Protein AF-A0A3N5Z8Z5-F1 (afdb_monomer)

Foldseek 3Di:
DVVVVVVVVVVVVVVVVVVVVVVVVVVVVVVVQVVLQVVLQVVVVVVVVVQVVPDDADDDLVCRQVSVLVSCLVPPDPLQNVQWDDDVQKIKRPWAAPDVVQSWTKIWMWGPPDSFKIKIWIWIDGPPDIDIDIDIGGHDDDDPCVVVPPPPDPDDDDDDDDDDD

Nearest PDB structures (foldseek):
  5bp2-assembly1_A  TM=6.452E-01  e=3.185E-01  Mycolicibacterium smegmatis MC2 155
  5bp4-assembly6_L  TM=6.845E-01  e=2.023E+00  Mycolicibacterium smegmatis MC2 155
  3ggr-assembly1_C  TM=6.459E-01  e=2.726E+00  Homo sapiens
  3bdr-assembly1_A-2  TM=7.040E-01  e=4.950E+00  Synechococcus elongatus
  7sfp-assembly1_A  TM=7.181E-01  e=9.540E+00  Streptomyces ossamyceticus

Structure (mmCIF, N/CA/C/O backbone):
data_AF-A0A3N5Z8Z5-F1
#
_entry.id   AF-A0A3N5Z8Z5-F1
#
loop_
_atom_site.group_PDB
_atom_site.id
_atom_site.type_symbol
_atom_site.label_atom_id
_atom_site.label_alt_id
_atom_site.label_comp_id
_atom_site.label_asym_id
_atom_site.label_entity_id
_atom_site.label_seq_id
_atom_site.pdbx_PDB_ins_code
_atom_site.Cartn_x
_atom_site.Cartn_y
_atom_site.Cartn_z
_atom_site.occupancy
_atom_site.B_iso_or_equiv
_atom_site.auth_seq_id
_atom_site.auth_comp_id
_atom_site.auth_asym_id
_atom_site.auth_atom_id
_atom_site.pdbx_PDB_model_num
ATOM 1 N N . MET A 1 1 ? 31.175 2.456 -57.327 1.00 62.66 1 MET A N 1
ATOM 2 C CA . MET A 1 1 ? 30.046 3.215 -56.736 1.00 62.66 1 MET A CA 1
ATOM 3 C C . MET A 1 1 ? 29.011 2.345 -56.029 1.00 62.66 1 MET A C 1
ATOM 5 O O . MET A 1 1 ? 28.565 2.747 -54.967 1.00 62.66 1 MET A O 1
ATOM 9 N N . VAL A 1 2 ? 28.678 1.151 -56.532 1.00 77.94 2 VAL A N 1
ATOM 10 C CA . VAL A 1 2 ? 27.681 0.249 -55.911 1.00 77.94 2 VAL A CA 1
ATOM 11 C C . VAL A 1 2 ? 27.987 -0.090 -54.438 1.00 77.94 2 VAL A C 1
ATOM 13 O O . VAL A 1 2 ? 27.085 -0.066 -53.610 1.00 77.94 2 VAL A O 1
ATOM 16 N N . SER A 1 3 ? 29.258 -0.300 -54.077 1.00 80.50 3 SER A N 1
ATOM 17 C CA . SER A 1 3 ? 29.671 -0.584 -52.688 1.00 80.50 3 SER A CA 1
ATOM 18 C C . SER A 1 3 ? 29.379 0.566 -51.701 1.00 80.50 3 SER A C 1
ATOM 20 O O . SER A 1 3 ? 28.913 0.325 -50.592 1.00 80.50 3 SER A O 1
ATOM 22 N N . LEU A 1 4 ? 29.553 1.828 -52.118 1.00 84.19 4 LEU A N 1
ATOM 23 C CA . LEU A 1 4 ? 29.268 3.001 -51.274 1.00 84.19 4 LEU A CA 1
ATOM 24 C C . LEU A 1 4 ? 27.770 3.152 -50.984 1.00 84.19 4 LEU A C 1
ATOM 26 O O . LEU A 1 4 ? 27.390 3.471 -49.861 1.00 84.19 4 LEU A O 1
ATOM 30 N N . VAL A 1 5 ? 26.925 2.875 -51.979 1.00 83.25 5 VAL A N 1
ATOM 31 C CA . VAL A 1 5 ? 25.464 2.868 -51.807 1.00 83.25 5 VAL A CA 1
ATOM 32 C C . VAL A 1 5 ? 25.049 1.754 -50.845 1.00 83.25 5 VAL A C 1
ATOM 34 O O . VAL A 1 5 ? 24.246 1.987 -49.947 1.00 83.25 5 VAL A O 1
ATOM 37 N N . PHE A 1 6 ? 25.646 0.568 -50.974 1.00 86.50 6 PHE A N 1
ATOM 38 C CA . PHE A 1 6 ? 25.389 -0.551 -50.068 1.00 86.50 6 PHE A CA 1
ATOM 39 C C . PHE A 1 6 ? 25.755 -0.233 -48.614 1.00 86.50 6 PHE A C 1
ATOM 41 O O . PHE A 1 6 ? 24.950 -0.479 -47.718 1.00 86.50 6 PHE A O 1
ATOM 48 N N . ILE A 1 7 ? 26.926 0.362 -48.370 1.00 88.06 7 ILE A N 1
ATOM 49 C CA . ILE A 1 7 ? 27.347 0.766 -47.019 1.00 88.06 7 ILE A CA 1
ATOM 50 C C . ILE A 1 7 ? 26.393 1.819 -46.444 1.00 88.06 7 ILE A C 1
ATOM 52 O O . ILE A 1 7 ? 25.996 1.704 -45.287 1.00 88.06 7 ILE A O 1
ATOM 56 N N . ALA A 1 8 ? 25.982 2.808 -47.243 1.00 85.69 8 ALA A N 1
ATOM 57 C CA . ALA A 1 8 ? 25.055 3.846 -46.796 1.00 85.69 8 ALA A CA 1
ATOM 58 C C . ALA A 1 8 ? 23.684 3.269 -46.393 1.00 85.69 8 ALA A C 1
ATOM 60 O O . ALA A 1 8 ? 23.148 3.630 -45.345 1.00 85.69 8 ALA A O 1
ATOM 61 N N . VAL A 1 9 ? 23.143 2.329 -47.176 1.00 89.31 9 VAL A N 1
ATOM 62 C CA . VAL A 1 9 ? 21.874 1.655 -46.861 1.00 89.31 9 VAL A CA 1
ATOM 63 C C . VAL A 1 9 ? 22.007 0.794 -45.603 1.00 89.31 9 VAL A C 1
ATOM 65 O O . VAL A 1 9 ? 21.178 0.908 -44.700 1.00 89.31 9 VAL A O 1
ATOM 68 N N . PHE A 1 10 ? 23.063 -0.017 -45.487 1.00 87.19 10 PHE A N 1
ATOM 69 C CA . PHE A 1 10 ? 23.280 -0.851 -44.301 1.00 87.19 10 PHE A CA 1
ATOM 70 C C . PHE A 1 10 ? 23.527 -0.028 -43.030 1.00 87.19 10 PHE A C 1
ATOM 72 O O . PHE A 1 10 ? 23.020 -0.396 -41.974 1.00 87.19 10 PHE A O 1
ATOM 79 N N . ALA A 1 11 ? 24.228 1.105 -43.117 1.00 87.75 11 ALA A N 1
ATOM 80 C CA . ALA A 1 11 ? 24.409 2.024 -41.993 1.00 87.75 11 ALA A CA 1
ATOM 81 C C . ALA A 1 11 ? 23.082 2.668 -41.553 1.00 87.75 11 ALA A C 1
ATOM 83 O O . ALA A 1 11 ? 22.808 2.763 -40.354 1.00 87.75 11 ALA A O 1
ATOM 84 N N . GLY A 1 12 ? 22.229 3.053 -42.510 1.00 87.25 12 GLY A N 1
ATOM 85 C CA . GLY A 1 12 ? 20.882 3.556 -42.227 1.00 87.25 12 GLY A CA 1
ATOM 86 C C . GLY A 1 12 ? 20.013 2.513 -41.519 1.00 87.25 12 GLY A C 1
ATOM 87 O O . GLY A 1 12 ? 19.424 2.801 -40.477 1.00 87.25 12 GLY A O 1
ATOM 88 N N . VAL A 1 13 ? 19.999 1.275 -42.025 1.00 85.06 13 VAL A N 1
ATOM 89 C CA . VAL A 1 13 ? 19.260 0.156 -41.414 1.00 85.06 13 VAL A CA 1
ATOM 90 C C . VAL A 1 13 ? 19.810 -0.191 -40.029 1.00 85.06 13 VAL A C 1
ATOM 92 O O . VAL A 1 13 ? 19.031 -0.362 -39.095 1.00 85.06 13 VAL A O 1
ATOM 95 N N . ALA A 1 14 ? 21.133 -0.240 -39.852 1.00 84.56 14 ALA A N 1
ATOM 96 C CA . ALA A 1 14 ? 21.752 -0.501 -38.553 1.00 84.56 14 ALA A CA 1
ATOM 97 C C . ALA A 1 14 ? 21.372 0.571 -37.519 1.00 84.56 14 ALA A C 1
ATOM 99 O O . ALA A 1 14 ? 20.991 0.242 -36.398 1.00 84.56 14 ALA A O 1
ATOM 100 N N . THR A 1 15 ? 21.392 1.847 -37.910 1.00 82.56 15 THR A N 1
ATOM 101 C CA . THR A 1 15 ? 20.995 2.965 -37.038 1.00 82.56 15 THR A CA 1
ATOM 102 C C . THR A 1 15 ? 19.518 2.879 -36.652 1.00 82.56 15 THR A C 1
ATOM 104 O O . THR A 1 15 ? 19.163 3.063 -35.484 1.00 82.56 15 THR A O 1
ATOM 107 N N . ALA A 1 16 ? 18.650 2.540 -37.609 1.00 82.06 16 ALA A N 1
ATOM 108 C CA . ALA A 1 16 ? 17.233 2.319 -37.349 1.00 82.06 16 ALA A CA 1
ATOM 109 C C . ALA A 1 16 ? 17.012 1.153 -36.367 1.00 82.06 16 ALA A C 1
ATO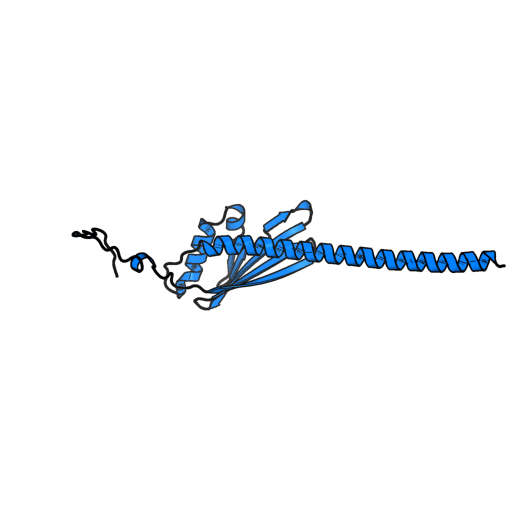M 111 O O . ALA A 1 16 ? 16.279 1.307 -35.392 1.00 82.06 16 ALA A O 1
ATOM 112 N N . LEU A 1 17 ? 17.699 0.020 -36.557 1.00 83.38 17 LEU A N 1
ATOM 113 C CA . LEU A 1 17 ? 17.602 -1.143 -35.668 1.00 83.38 17 LEU A CA 1
ATOM 114 C C . LEU A 1 17 ? 18.118 -0.853 -34.255 1.00 83.38 17 LEU A C 1
ATOM 116 O O . LEU A 1 17 ? 17.486 -1.275 -33.286 1.00 83.38 17 LEU A O 1
ATOM 120 N N . ILE A 1 18 ? 19.220 -0.110 -34.117 1.00 82.62 18 ILE A N 1
ATOM 121 C CA . ILE A 1 18 ? 19.737 0.331 -32.811 1.00 82.62 18 ILE A CA 1
ATOM 122 C C . ILE A 1 18 ? 18.705 1.212 -32.104 1.00 82.62 18 ILE A C 1
ATOM 124 O O . ILE A 1 18 ? 18.436 1.018 -30.920 1.00 82.62 18 ILE A O 1
ATOM 128 N N . THR A 1 19 ? 18.082 2.138 -32.834 1.00 82.75 19 THR A N 1
ATOM 129 C CA . THR A 1 19 ? 17.077 3.053 -32.279 1.00 82.75 19 THR A CA 1
ATOM 130 C C . THR A 1 19 ? 15.830 2.300 -31.816 1.00 82.75 19 THR A C 1
ATOM 132 O O . THR A 1 19 ? 15.388 2.480 -30.682 1.00 82.75 19 THR A O 1
ATOM 135 N N . VAL A 1 20 ? 15.293 1.405 -32.652 1.00 81.19 20 VAL A N 1
ATOM 136 C CA . VAL A 1 20 ? 14.121 0.578 -32.314 1.00 81.19 20 VAL A CA 1
ATOM 137 C C . VAL A 1 20 ? 14.423 -0.350 -31.134 1.00 81.19 20 VAL A C 1
ATOM 139 O O . VAL A 1 20 ? 13.616 -0.462 -30.213 1.00 81.19 20 VAL A O 1
ATOM 142 N N . SER A 1 21 ? 15.605 -0.970 -31.109 1.00 82.38 21 SER A N 1
ATOM 143 C CA . SER A 1 21 ? 16.016 -1.843 -30.002 1.00 82.38 21 SER A CA 1
ATOM 144 C C . SER A 1 21 ? 16.164 -1.061 -28.696 1.00 82.38 21 SER A C 1
ATOM 146 O O . SER A 1 21 ? 15.671 -1.500 -27.659 1.00 82.38 21 SER A O 1
ATOM 148 N N . GLY A 1 22 ? 16.779 0.125 -28.745 1.00 81.94 22 GLY A N 1
ATOM 149 C CA . GLY A 1 22 ? 16.911 1.011 -27.591 1.00 81.94 22 GLY A CA 1
ATOM 150 C C . GLY A 1 22 ? 15.557 1.461 -27.040 1.00 81.94 22 GLY A C 1
ATOM 151 O O . GLY A 1 22 ? 15.334 1.388 -25.832 1.00 81.94 22 GLY A O 1
ATOM 152 N N . ALA A 1 23 ? 14.628 1.847 -27.919 1.00 83.38 23 ALA A N 1
ATOM 153 C CA . ALA A 1 23 ? 13.271 2.225 -27.530 1.00 83.38 23 ALA A CA 1
ATOM 154 C C . ALA A 1 23 ? 12.523 1.066 -26.848 1.00 83.38 23 ALA A C 1
ATOM 156 O O . ALA A 1 23 ? 11.908 1.256 -25.798 1.00 83.38 23 ALA A O 1
ATOM 157 N N . ASN A 1 24 ? 12.633 -0.151 -27.388 1.00 87.56 24 ASN A N 1
ATOM 158 C CA . ASN A 1 24 ? 11.996 -1.334 -26.808 1.00 87.56 24 ASN A CA 1
ATOM 159 C C . ASN A 1 24 ? 12.573 -1.697 -25.433 1.00 87.56 24 ASN A C 1
ATOM 161 O O . ASN A 1 24 ? 11.812 -2.027 -24.526 1.00 87.56 24 ASN A O 1
ATOM 165 N N . VAL A 1 25 ? 13.895 -1.600 -25.246 1.00 88.31 25 VAL A N 1
ATOM 166 C CA . VAL A 1 25 ? 14.538 -1.853 -23.943 1.00 88.31 25 VAL A CA 1
ATOM 167 C C . VAL A 1 25 ? 14.072 -0.841 -22.898 1.00 88.31 25 VAL A C 1
ATOM 169 O O . VAL A 1 25 ? 13.757 -1.224 -21.772 1.00 88.31 25 VAL A O 1
ATOM 172 N N . GLN A 1 26 ? 13.973 0.438 -23.264 1.00 87.88 26 GLN A N 1
ATOM 173 C CA . GLN A 1 26 ? 13.462 1.468 -22.359 1.00 87.88 26 GLN A CA 1
ATOM 174 C C . GLN A 1 26 ? 11.994 1.227 -21.988 1.00 87.88 26 GLN A C 1
ATOM 176 O O . GLN A 1 26 ? 11.628 1.358 -20.820 1.00 87.88 26 GLN A O 1
ATOM 181 N N . LEU A 1 27 ? 11.156 0.835 -22.954 1.00 91.19 27 LEU A N 1
ATOM 182 C CA . LEU A 1 27 ? 9.759 0.492 -22.694 1.00 91.19 27 LEU A CA 1
ATOM 183 C C . LEU A 1 27 ? 9.643 -0.717 -21.758 1.00 91.19 27 LEU A C 1
ATOM 185 O O . LEU A 1 27 ? 8.905 -0.657 -20.776 1.00 91.19 27 LEU A O 1
ATOM 189 N N . ALA A 1 28 ? 10.399 -1.783 -22.026 1.00 90.38 28 ALA A N 1
ATOM 190 C CA . ALA A 1 28 ? 10.415 -2.983 -21.198 1.00 90.38 28 ALA A CA 1
ATOM 191 C C . ALA A 1 28 ? 10.863 -2.678 -19.761 1.00 90.38 28 ALA A C 1
ATOM 193 O O . ALA A 1 28 ? 10.243 -3.145 -18.807 1.00 90.38 28 ALA A O 1
ATOM 194 N N . GLU A 1 29 ? 11.892 -1.847 -19.589 1.00 88.31 29 GLU A N 1
ATOM 195 C CA . GLU A 1 29 ? 12.351 -1.431 -18.264 1.00 88.31 29 GLU A CA 1
ATOM 196 C C . GLU A 1 29 ? 11.307 -0.572 -17.538 1.00 88.31 29 GLU A C 1
ATOM 198 O O . GLU A 1 29 ? 11.068 -0.767 -16.347 1.00 88.31 29 GLU A O 1
ATOM 203 N N . ASN A 1 30 ? 10.629 0.338 -18.239 1.00 88.44 30 ASN A N 1
ATOM 204 C CA . ASN A 1 30 ? 9.553 1.136 -17.652 1.00 88.44 30 ASN A CA 1
ATOM 205 C C . ASN A 1 30 ? 8.370 0.271 -17.201 1.00 88.44 30 ASN A C 1
ATOM 207 O O . ASN A 1 30 ? 7.863 0.479 -16.097 1.00 88.44 30 ASN A O 1
ATOM 211 N N . LEU A 1 31 ? 7.965 -0.712 -18.012 1.00 91.88 31 LEU A N 1
ATOM 212 C CA . LEU A 1 31 ? 6.926 -1.680 -17.648 1.00 91.88 31 LEU A CA 1
ATOM 213 C C . LEU A 1 31 ? 7.348 -2.493 -16.425 1.00 91.88 31 LEU A C 1
ATOM 215 O O . LEU A 1 31 ? 6.636 -2.509 -15.427 1.00 91.88 31 LEU A O 1
ATOM 219 N N . ARG A 1 32 ? 8.568 -3.044 -16.435 1.00 92.06 32 ARG A N 1
ATOM 220 C CA . ARG A 1 32 ? 9.116 -3.790 -15.297 1.00 92.06 32 ARG A CA 1
ATOM 221 C C . ARG A 1 32 ? 9.123 -2.956 -14.017 1.00 92.06 32 ARG A C 1
ATOM 223 O O . ARG A 1 32 ? 8.775 -3.457 -12.951 1.00 92.06 32 ARG A O 1
ATOM 230 N N . ARG A 1 33 ? 9.529 -1.685 -14.090 1.00 92.12 33 ARG A N 1
ATOM 231 C CA . ARG A 1 33 ? 9.515 -0.773 -12.935 1.00 92.12 33 ARG A CA 1
ATOM 232 C C . ARG A 1 33 ? 8.094 -0.499 -12.456 1.00 92.12 33 ARG A C 1
ATOM 234 O O . ARG A 1 33 ? 7.870 -0.530 -11.251 1.00 92.12 33 ARG A O 1
ATOM 241 N N . ALA A 1 34 ? 7.152 -0.260 -13.367 1.00 91.62 34 ALA A N 1
ATOM 242 C CA . ALA A 1 34 ? 5.752 -0.031 -13.026 1.00 91.62 34 ALA A CA 1
ATOM 243 C C . ALA A 1 34 ? 5.117 -1.253 -12.346 1.00 91.62 34 ALA A C 1
ATOM 245 O O . ALA A 1 34 ? 4.470 -1.090 -11.310 1.00 91.62 34 ALA A O 1
ATOM 246 N N . ASP A 1 35 ? 5.369 -2.452 -12.871 1.00 92.75 35 ASP A N 1
ATOM 247 C CA . ASP A 1 35 ? 4.889 -3.712 -12.302 1.00 92.75 35 ASP A CA 1
ATOM 248 C C . ASP A 1 35 ? 5.483 -3.952 -10.915 1.00 92.75 35 ASP A C 1
ATOM 250 O O . ASP A 1 35 ? 4.765 -4.291 -9.979 1.00 92.75 35 ASP A O 1
ATOM 254 N N . MET A 1 36 ? 6.779 -3.682 -10.737 1.00 92.62 36 MET A N 1
ATOM 255 C CA . MET A 1 36 ? 7.421 -3.770 -9.425 1.00 92.62 36 MET A CA 1
ATOM 256 C C . MET A 1 36 ? 6.829 -2.778 -8.419 1.00 92.62 36 MET A C 1
ATOM 258 O O . MET A 1 36 ? 6.577 -3.146 -7.275 1.00 92.62 36 MET A O 1
ATOM 262 N N . THR A 1 37 ? 6.587 -1.526 -8.819 1.00 93.12 37 THR A N 1
ATOM 263 C CA . THR A 1 37 ? 5.945 -0.533 -7.944 1.00 93.12 37 THR A CA 1
ATOM 264 C C . THR A 1 37 ? 4.529 -0.957 -7.561 1.00 93.12 37 THR A C 1
ATOM 266 O O . THR A 1 37 ? 4.133 -0.795 -6.406 1.00 93.12 37 THR A O 1
ATOM 269 N N . ARG A 1 38 ? 3.772 -1.514 -8.512 1.00 93.38 38 ARG A N 1
ATOM 270 C CA . ARG A 1 38 ? 2.427 -2.039 -8.274 1.00 93.38 38 ARG A CA 1
ATOM 271 C C . ARG A 1 38 ? 2.453 -3.234 -7.323 1.00 93.38 38 ARG A C 1
ATOM 273 O O . ARG A 1 38 ? 1.703 -3.226 -6.356 1.00 93.38 38 ARG A O 1
ATOM 280 N N . GLY A 1 39 ? 3.358 -4.188 -7.533 1.00 93.31 39 GLY A N 1
ATOM 281 C CA . GLY A 1 39 ? 3.542 -5.332 -6.639 1.00 93.31 39 GLY A CA 1
ATOM 282 C C . GLY A 1 39 ? 3.885 -4.908 -5.208 1.00 93.31 39 GLY A C 1
ATOM 283 O O . GLY A 1 39 ? 3.335 -5.459 -4.257 1.00 93.31 39 GLY A O 1
ATOM 284 N N . SER A 1 40 ? 4.708 -3.865 -5.032 1.00 94.12 40 SER A N 1
ATOM 285 C CA . SER A 1 40 ? 4.960 -3.284 -3.704 1.00 94.12 40 SER A CA 1
ATOM 286 C C . SER A 1 40 ? 3.685 -2.731 -3.052 1.00 94.12 40 SER A C 1
ATOM 288 O O . SER A 1 40 ? 3.497 -2.884 -1.847 1.00 94.12 40 SER A O 1
ATOM 290 N N . ALA A 1 41 ? 2.809 -2.081 -3.828 1.00 94.25 41 ALA A N 1
ATOM 291 C CA . ALA A 1 41 ? 1.548 -1.540 -3.318 1.00 94.25 41 ALA A CA 1
ATOM 292 C C . ALA A 1 41 ? 0.552 -2.655 -2.959 1.00 94.25 41 ALA A C 1
ATOM 294 O O . ALA A 1 41 ? -0.063 -2.613 -1.898 1.00 94.25 41 ALA A O 1
ATOM 295 N N . GLU A 1 42 ? 0.428 -3.676 -3.809 1.00 94.69 42 GLU A N 1
ATOM 296 C CA . GLU A 1 42 ? -0.452 -4.828 -3.579 1.00 94.69 42 GLU A CA 1
ATOM 297 C C . GLU A 1 42 ? -0.012 -5.631 -2.347 1.00 94.69 42 GLU A C 1
ATOM 299 O O . GLU A 1 42 ? -0.841 -5.951 -1.499 1.00 94.69 42 GLU A O 1
ATOM 304 N N . SER A 1 43 ? 1.295 -5.847 -2.166 1.00 92.75 43 SER A N 1
ATOM 305 C CA . SER A 1 43 ? 1.826 -6.486 -0.956 1.00 92.75 43 SER A CA 1
ATOM 306 C C . SER A 1 43 ? 1.477 -5.699 0.314 1.00 92.75 43 SER A C 1
ATOM 308 O O . SER A 1 43 ? 1.029 -6.281 1.303 1.00 92.75 43 SER A O 1
ATOM 310 N N . GLY A 1 44 ? 1.610 -4.368 0.287 1.00 92.25 44 GLY A N 1
ATOM 311 C CA . GLY A 1 44 ? 1.198 -3.521 1.409 1.00 92.25 44 GLY A CA 1
ATOM 312 C C . GLY A 1 44 ? -0.310 -3.589 1.682 1.00 92.25 44 GLY A C 1
ATOM 313 O O . GLY A 1 44 ? -0.722 -3.634 2.842 1.00 92.25 44 GLY A O 1
ATOM 314 N N . LEU A 1 45 ? -1.135 -3.660 0.632 1.00 93.94 45 LEU A N 1
ATOM 315 C CA . LEU A 1 45 ? -2.585 -3.816 0.757 1.00 93.94 45 LEU A CA 1
ATOM 316 C C . LEU A 1 45 ? -2.957 -5.143 1.415 1.00 93.94 45 LEU A C 1
ATOM 318 O O . LEU A 1 45 ? -3.809 -5.154 2.299 1.00 93.94 45 LEU A O 1
ATOM 322 N N . GLU A 1 46 ? -2.319 -6.247 1.035 1.00 93.19 46 GLU A N 1
ATOM 323 C CA . GLU A 1 46 ? -2.563 -7.556 1.648 1.00 93.19 46 GLU A CA 1
ATOM 324 C C . GLU A 1 46 ? -2.200 -7.570 3.134 1.00 93.19 46 GLU A C 1
ATOM 326 O O . GLU A 1 46 ? -2.994 -8.033 3.956 1.00 93.19 46 GLU A O 1
ATOM 331 N N . VAL A 1 47 ? -1.044 -7.001 3.493 1.00 92.19 47 VAL A N 1
ATOM 332 C CA . VAL A 1 47 ? -0.613 -6.873 4.892 1.00 92.19 47 VAL A CA 1
ATOM 333 C C . VAL A 1 47 ? -1.636 -6.070 5.689 1.00 92.19 47 VAL A C 1
ATOM 335 O O . VAL A 1 47 ? -2.102 -6.521 6.735 1.00 92.19 47 VAL A O 1
ATOM 338 N N . MET A 1 48 ? -2.028 -4.898 5.192 1.00 92.62 48 MET A N 1
ATOM 339 C CA . MET A 1 48 ? -2.980 -4.044 5.899 1.00 92.62 48 MET A CA 1
ATOM 340 C C . MET A 1 48 ? -4.367 -4.669 5.977 1.00 92.62 48 MET A C 1
ATOM 342 O O . MET A 1 48 ? -4.980 -4.651 7.039 1.00 92.62 48 MET A O 1
ATOM 346 N N . ARG A 1 49 ? -4.842 -5.299 4.900 1.00 92.25 49 ARG A N 1
ATOM 347 C CA . ARG A 1 49 ? -6.111 -6.033 4.887 1.00 92.25 49 ARG A CA 1
ATOM 348 C C . ARG A 1 49 ? -6.120 -7.156 5.920 1.00 92.25 49 ARG A C 1
ATOM 350 O O . ARG A 1 49 ? -7.118 -7.321 6.618 1.00 92.25 49 ARG A O 1
ATOM 357 N N . TYR A 1 50 ? -5.024 -7.906 6.040 1.00 92.38 50 TYR A N 1
ATOM 358 C CA . TYR A 1 50 ? -4.891 -8.963 7.038 1.00 92.38 50 TYR A CA 1
ATOM 359 C C . TYR A 1 50 ? -5.032 -8.418 8.462 1.00 92.38 50 TYR A C 1
ATOM 361 O O . TYR A 1 50 ? -5.838 -8.934 9.236 1.00 92.38 50 TYR A O 1
ATOM 369 N N . TRP A 1 51 ? -4.311 -7.349 8.803 1.00 91.38 51 TRP A N 1
ATOM 370 C CA . TRP A 1 51 ? -4.383 -6.766 10.145 1.00 91.38 51 TRP A CA 1
ATOM 371 C C . TRP A 1 51 ? -5.733 -6.111 10.424 1.00 91.38 51 TRP A C 1
ATOM 373 O O . TRP A 1 51 ? -6.313 -6.362 11.475 1.00 91.38 51 TRP A O 1
ATOM 383 N N . MET A 1 52 ? -6.291 -5.378 9.460 1.00 89.75 52 MET A N 1
ATOM 384 C CA . MET A 1 52 ? -7.629 -4.791 9.573 1.00 89.75 52 MET A CA 1
ATOM 385 C C . MET A 1 52 ? -8.709 -5.858 9.795 1.00 89.75 52 MET A C 1
ATOM 387 O O . MET A 1 52 ? -9.631 -5.630 10.570 1.00 89.75 52 MET A O 1
ATOM 391 N N . SER A 1 53 ? -8.577 -7.047 9.192 1.00 88.75 53 SER A N 1
ATOM 392 C CA . SER A 1 53 ? -9.537 -8.147 9.388 1.00 88.75 53 SER A CA 1
ATOM 393 C C . SER A 1 53 ? -9.549 -8.733 10.804 1.00 88.75 53 SER A C 1
ATOM 395 O O . SER A 1 53 ? -10.509 -9.399 11.183 1.00 88.75 53 SER A O 1
ATOM 397 N N . LYS A 1 54 ? -8.492 -8.496 11.589 1.00 86.94 54 LYS A N 1
ATOM 398 C CA . LYS A 1 54 ? -8.384 -8.955 12.981 1.00 86.94 54 LYS A CA 1
ATOM 399 C C . LYS A 1 54 ? -8.875 -7.933 13.997 1.00 86.94 54 LYS A C 1
ATOM 401 O O . LYS A 1 54 ? -8.985 -8.262 15.179 1.00 86.94 54 LYS A O 1
ATOM 406 N N . VAL A 1 55 ? -9.141 -6.705 13.562 1.00 87.56 55 VAL A N 1
ATOM 407 C CA . VAL A 1 55 ? -9.622 -5.661 14.456 1.00 87.56 55 VAL A CA 1
ATOM 408 C C . VAL A 1 55 ? -11.081 -5.941 14.794 1.00 87.56 55 VAL A C 1
ATOM 410 O O . VAL A 1 55 ? -11.935 -6.043 13.916 1.00 87.56 55 VAL A O 1
ATOM 413 N N . VAL A 1 56 ? -11.363 -6.025 16.089 1.00 84.56 56 VAL A N 1
ATOM 414 C CA . VAL A 1 56 ? -12.718 -6.043 16.636 1.00 84.56 56 VAL A CA 1
ATOM 415 C C . VAL A 1 56 ? -12.843 -4.811 17.516 1.00 84.56 56 VAL A C 1
ATOM 417 O O . VAL A 1 56 ? -12.051 -4.647 18.438 1.00 84.56 56 VAL A O 1
ATOM 420 N N . LEU A 1 57 ? -13.793 -3.938 17.192 1.00 85.12 57 LEU A N 1
ATOM 421 C CA . LEU A 1 57 ? -14.039 -2.697 17.924 1.00 85.12 57 LEU A CA 1
ATOM 422 C C . LEU A 1 57 ? -15.268 -2.872 18.806 1.00 85.12 57 LEU A C 1
ATOM 424 O O . LEU A 1 57 ? -16.304 -3.333 18.321 1.00 85.12 57 LEU A O 1
ATOM 428 N N . SER A 1 58 ? -15.156 -2.469 20.067 1.00 80.88 58 SER A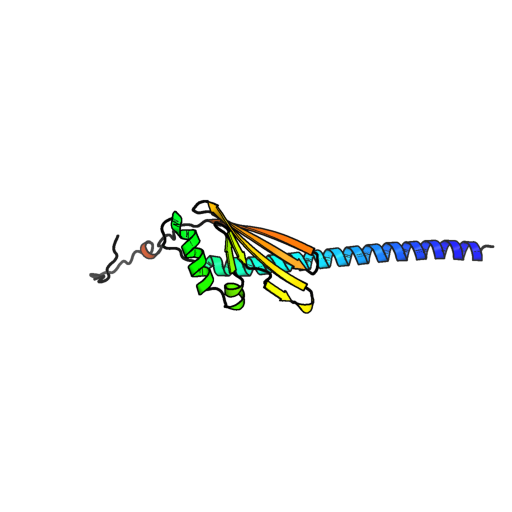 N 1
ATOM 429 C CA . SER A 1 58 ? -16.264 -2.483 21.027 1.00 80.88 58 SER A CA 1
ATOM 430 C C . SER A 1 58 ? -16.727 -1.070 21.391 1.00 80.88 58 SER A C 1
ATOM 432 O O . SER A 1 58 ? -17.767 -0.908 22.026 1.00 80.88 58 SER A O 1
ATOM 434 N N . ALA A 1 59 ? -15.982 -0.032 20.995 1.00 78.06 59 ALA A N 1
ATOM 435 C CA . ALA A 1 59 ? -16.257 1.339 21.391 1.00 78.06 59 ALA A CA 1
ATOM 436 C C . ALA A 1 59 ? -17.458 1.978 20.674 1.00 78.06 59 ALA A C 1
ATOM 438 O O . ALA A 1 59 ? -17.868 1.620 19.557 1.00 78.06 59 ALA A O 1
ATOM 439 N N . VAL A 1 60 ? -17.971 3.022 21.331 1.00 82.12 60 VAL A N 1
ATOM 440 C CA . VAL A 1 60 ? -18.953 3.954 20.773 1.00 82.12 60 VAL A CA 1
ATOM 441 C C . VAL A 1 60 ? -18.403 4.645 19.522 1.00 82.12 60 VAL A C 1
ATOM 443 O O . VAL A 1 60 ? -17.188 4.841 19.417 1.00 82.12 60 VAL A O 1
ATOM 446 N N . PRO A 1 61 ? -19.266 5.048 18.573 1.00 79.56 61 PRO A N 1
ATOM 447 C CA . PRO A 1 61 ? -18.827 5.417 17.230 1.00 79.56 61 PRO A CA 1
ATOM 448 C C . PRO A 1 61 ? -17.780 6.545 17.175 1.00 79.56 61 PRO A C 1
ATOM 450 O O . PRO A 1 61 ? -16.859 6.485 16.368 1.00 79.56 61 PRO A O 1
ATOM 453 N N . GLU A 1 62 ? -17.843 7.507 18.096 1.00 79.50 62 GLU A N 1
ATOM 454 C CA . GLU A 1 62 ? -16.892 8.627 18.198 1.00 79.50 62 GLU A CA 1
ATOM 455 C C . GLU A 1 62 ? -15.479 8.213 18.650 1.00 79.50 62 GLU A C 1
ATOM 457 O O . GLU A 1 62 ? -14.499 8.896 18.359 1.00 79.50 62 GLU A O 1
ATOM 462 N N . GLN A 1 63 ? -15.350 7.088 19.359 1.00 84.00 63 GLN A N 1
ATOM 463 C CA . GLN A 1 63 ? -14.081 6.606 19.916 1.00 84.00 63 GLN A CA 1
ATOM 464 C C . GLN A 1 63 ? -13.472 5.452 19.111 1.00 84.00 63 GLN A C 1
ATOM 466 O O . GLN A 1 63 ? -12.319 5.088 19.343 1.00 84.00 63 GLN A O 1
ATOM 471 N N . ARG A 1 64 ? -14.197 4.910 18.124 1.00 85.56 64 ARG A N 1
ATOM 472 C CA . ARG A 1 64 ? -13.766 3.753 17.320 1.00 85.56 64 ARG A CA 1
ATOM 473 C C . ARG A 1 64 ? -12.425 3.953 16.636 1.00 85.56 64 ARG A C 1
ATOM 475 O O . ARG A 1 64 ? -11.619 3.033 16.610 1.00 85.56 64 ARG A O 1
ATOM 482 N N . PHE A 1 65 ? -12.155 5.148 16.117 1.00 87.81 65 PHE A N 1
ATOM 483 C CA . PHE A 1 65 ? -10.878 5.416 15.454 1.00 87.81 65 PHE A CA 1
ATOM 484 C C . PHE A 1 65 ? -9.701 5.475 16.450 1.00 87.81 65 PHE A C 1
ATOM 486 O O . PHE A 1 65 ? -8.592 5.061 16.120 1.00 87.81 65 PHE A O 1
ATOM 493 N N . ASN A 1 66 ? -9.943 5.910 17.696 1.00 88.75 66 ASN A N 1
ATOM 494 C CA . ASN A 1 66 ? -8.946 5.858 18.778 1.00 88.75 66 ASN A CA 1
ATOM 495 C C . ASN A 1 66 ? -8.677 4.419 19.235 1.00 88.75 66 ASN A C 1
ATOM 497 O O . ASN A 1 66 ? -7.532 4.029 19.474 1.00 88.75 66 ASN A O 1
ATOM 501 N N . GLU A 1 67 ? -9.740 3.627 19.361 1.00 89.88 67 GLU A N 1
ATOM 502 C CA . GLU A 1 67 ? -9.638 2.216 19.720 1.00 89.88 67 GLU A CA 1
ATOM 503 C C . GLU A 1 67 ? -8.914 1.429 18.621 1.00 89.88 67 GLU A C 1
ATOM 505 O O . GLU A 1 67 ? -8.003 0.658 18.917 1.00 89.88 67 GLU A O 1
ATOM 510 N N . LEU A 1 68 ? -9.233 1.696 17.352 1.00 89.75 68 LEU A N 1
ATOM 511 C CA . LEU A 1 68 ? -8.551 1.117 16.198 1.00 89.75 68 LEU A CA 1
ATOM 512 C C . LEU A 1 68 ? -7.041 1.357 16.251 1.00 89.75 68 LEU A C 1
ATOM 514 O O . LEU A 1 68 ? -6.279 0.419 16.035 1.00 89.75 68 LEU A O 1
ATOM 518 N N . GLU A 1 69 ? -6.601 2.579 16.562 1.00 90.44 69 GLU A N 1
ATOM 519 C CA . GLU A 1 69 ? -5.174 2.870 16.723 1.00 90.44 69 GLU A CA 1
ATOM 520 C C . GLU A 1 69 ? -4.551 2.000 17.821 1.00 90.44 69 GLU A C 1
ATOM 522 O O . GLU A 1 69 ? -3.511 1.378 17.606 1.00 90.44 69 GLU A O 1
ATOM 527 N N . THR A 1 70 ? -5.197 1.930 18.985 1.00 91.00 70 THR A N 1
ATOM 528 C CA . THR A 1 70 ? -4.715 1.146 20.130 1.00 91.00 70 THR A CA 1
ATOM 529 C C . THR A 1 70 ? -4.586 -0.336 19.772 1.00 91.00 70 THR A C 1
ATOM 531 O O . THR A 1 70 ? -3.552 -0.959 20.030 1.00 91.00 70 THR A O 1
ATOM 534 N N . ILE A 1 71 ? -5.602 -0.895 19.111 1.00 91.06 71 ILE A N 1
ATOM 535 C CA . ILE A 1 71 ? -5.603 -2.293 18.679 1.00 91.06 71 ILE A CA 1
ATOM 536 C C . ILE A 1 71 ? -4.519 -2.525 17.630 1.00 91.06 71 ILE A C 1
ATOM 538 O O . ILE A 1 71 ? -3.713 -3.438 17.799 1.00 91.06 71 ILE A O 1
ATOM 542 N N . LEU A 1 72 ? -4.433 -1.686 16.595 1.00 90.62 72 LEU A N 1
ATOM 543 C CA . LEU A 1 72 ? -3.399 -1.812 15.570 1.00 90.62 72 LEU A CA 1
ATOM 544 C C . LEU A 1 72 ? -1.995 -1.721 16.174 1.00 90.62 72 LEU A C 1
ATOM 546 O O . LEU A 1 72 ? -1.159 -2.557 15.851 1.00 90.62 72 LEU A O 1
ATOM 550 N N . ARG A 1 73 ? -1.732 -0.791 17.100 1.00 90.50 73 ARG A N 1
ATOM 551 C CA . ARG A 1 73 ? -0.433 -0.700 17.793 1.00 90.50 73 ARG A CA 1
ATOM 552 C C . ARG A 1 73 ? -0.091 -1.960 18.580 1.00 90.50 73 ARG A C 1
ATOM 554 O O . ARG A 1 73 ? 1.071 -2.344 18.611 1.00 90.50 73 ARG A O 1
ATOM 561 N N . SER A 1 74 ? -1.084 -2.588 19.208 1.00 89.94 74 SER A N 1
ATOM 562 C CA . SER A 1 74 ? -0.875 -3.801 20.007 1.00 89.94 74 SER A CA 1
ATOM 563 C C . SER A 1 74 ? -0.732 -5.078 19.171 1.00 89.94 74 SER A C 1
ATOM 565 O O . SER A 1 74 ? -0.040 -6.004 19.587 1.00 89.94 74 SER A O 1
ATOM 567 N N . GLN A 1 75 ? -1.384 -5.145 18.006 1.00 89.31 75 GLN A N 1
ATOM 568 C CA . GLN A 1 75 ? -1.399 -6.342 17.162 1.00 89.31 75 GLN A CA 1
ATOM 569 C C . GLN A 1 75 ? -0.337 -6.323 16.063 1.00 89.31 75 GLN A C 1
ATOM 571 O O . GLN A 1 75 ? 0.104 -7.389 15.628 1.00 89.31 75 GLN A O 1
ATOM 576 N N . LEU A 1 76 ? 0.063 -5.139 15.590 1.00 89.56 76 LEU A N 1
ATOM 577 C CA . LEU A 1 76 ? 1.118 -5.020 14.595 1.00 89.56 76 LEU A CA 1
ATOM 578 C C . LEU A 1 76 ? 2.459 -5.475 15.187 1.00 89.56 76 LEU A C 1
ATOM 580 O O . LEU A 1 76 ? 2.759 -5.206 16.350 1.00 89.56 76 LEU A O 1
ATOM 584 N N . PRO A 1 77 ? 3.314 -6.128 14.385 1.00 89.69 77 PRO A N 1
ATOM 585 C CA . PRO A 1 77 ? 4.670 -6.433 14.810 1.00 89.69 77 PRO A CA 1
ATOM 586 C C . PRO A 1 77 ? 5.450 -5.129 15.042 1.00 89.69 77 PRO A C 1
ATOM 588 O O . PRO A 1 77 ? 5.188 -4.118 14.385 1.00 89.69 77 PRO A O 1
ATOM 591 N N . ALA A 1 78 ? 6.430 -5.155 15.953 1.00 86.56 78 ALA A N 1
ATOM 592 C CA . ALA A 1 78 ? 7.161 -3.962 16.403 1.00 86.56 78 ALA A CA 1
ATOM 593 C C . ALA A 1 78 ? 7.702 -3.106 15.242 1.00 86.56 78 ALA A C 1
ATOM 595 O O . ALA A 1 78 ? 7.534 -1.892 15.216 1.00 86.56 78 ALA A O 1
ATOM 596 N N . ASN A 1 79 ? 8.230 -3.752 14.198 1.00 84.75 79 ASN A N 1
ATOM 597 C CA . ASN A 1 79 ? 8.760 -3.078 13.012 1.00 84.75 79 ASN A CA 1
ATOM 598 C C . ASN A 1 79 ? 7.728 -2.234 12.240 1.00 84.75 79 ASN A C 1
ATOM 600 O O . ASN A 1 79 ? 8.130 -1.332 11.508 1.00 84.75 79 ASN A O 1
ATOM 604 N N . LEU A 1 80 ? 6.432 -2.537 12.359 1.00 87.06 80 LEU A N 1
ATOM 605 C CA . LEU A 1 80 ? 5.335 -1.755 11.783 1.00 87.06 80 LEU A CA 1
ATOM 606 C C . LEU A 1 80 ? 4.717 -0.806 12.812 1.00 87.06 80 LEU A C 1
ATOM 608 O O . LEU A 1 80 ? 4.426 0.340 12.472 1.00 87.06 80 LEU A O 1
ATOM 612 N N . ALA A 1 81 ? 4.545 -1.263 14.055 1.00 88.56 81 ALA A N 1
ATOM 613 C CA . ALA A 1 81 ? 3.968 -0.468 15.136 1.00 88.56 81 ALA A CA 1
ATOM 614 C C . ALA A 1 81 ? 4.794 0.798 15.429 1.00 88.56 81 ALA A C 1
ATOM 616 O O . ALA A 1 81 ? 4.223 1.879 15.580 1.00 88.56 81 ALA A O 1
ATOM 617 N N . ASP A 1 82 ? 6.126 0.695 15.398 1.00 89.88 82 ASP A N 1
ATOM 618 C CA . ASP A 1 82 ? 7.046 1.823 15.614 1.00 89.88 82 ASP A CA 1
ATOM 619 C C . ASP A 1 82 ? 6.965 2.878 14.499 1.00 89.88 82 ASP A C 1
ATOM 621 O O . ASP A 1 82 ? 7.322 4.040 14.685 1.00 89.88 82 ASP A O 1
ATOM 625 N N . ARG A 1 83 ? 6.485 2.480 13.316 1.00 90.88 83 ARG A N 1
ATOM 626 C CA . ARG A 1 83 ? 6.339 3.342 12.133 1.00 90.88 83 ARG A CA 1
ATOM 627 C C . ARG A 1 83 ? 4.944 3.930 11.991 1.00 90.88 83 ARG A C 1
ATOM 629 O O . ARG A 1 83 ? 4.728 4.729 11.075 1.00 90.88 83 ARG A O 1
ATOM 636 N N . LEU A 1 84 ? 4.012 3.508 12.846 1.00 92.69 84 LEU A N 1
ATOM 637 C CA . LEU A 1 84 ? 2.650 4.005 12.877 1.00 92.69 84 LEU A CA 1
ATOM 638 C C . LEU A 1 84 ? 2.627 5.356 13.595 1.00 92.69 84 LEU A C 1
ATOM 640 O O . LEU A 1 84 ? 2.863 5.453 14.801 1.00 92.69 84 LEU A O 1
ATOM 644 N N . THR A 1 85 ? 2.298 6.403 12.856 1.00 93.44 85 THR A N 1
ATOM 645 C CA . THR A 1 85 ? 2.049 7.747 13.372 1.00 93.44 85 THR A CA 1
ATOM 646 C C . THR A 1 85 ? 0.589 8.111 13.166 1.00 93.44 85 THR A C 1
ATOM 648 O O . THR A 1 85 ? -0.068 7.609 12.254 1.00 93.44 85 THR A O 1
ATOM 651 N N . ARG A 1 86 ? 0.061 8.977 14.028 1.00 9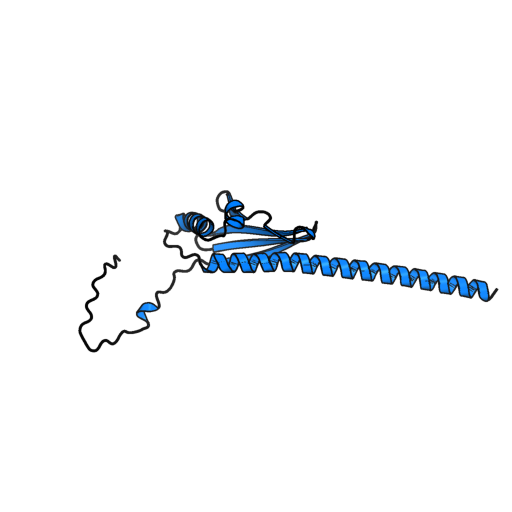1.56 86 ARG A N 1
ATOM 652 C CA . ARG A 1 86 ? -1.302 9.478 13.908 1.00 91.56 86 ARG A CA 1
ATOM 653 C C . ARG A 1 86 ? -1.313 10.994 13.897 1.00 91.56 86 ARG A C 1
ATOM 655 O O . ARG A 1 86 ? -0.610 11.623 14.681 1.00 91.56 86 ARG A O 1
ATOM 662 N N . ASP A 1 87 ? -2.148 11.535 13.024 1.00 91.25 87 ASP A N 1
ATOM 663 C CA . ASP A 1 87 ? -2.455 12.950 12.907 1.00 91.25 87 ASP A CA 1
ATOM 664 C C . ASP A 1 87 ? -3.974 13.114 12.731 1.00 91.25 87 ASP A C 1
ATOM 666 O O . ASP A 1 87 ? -4.536 12.850 11.666 1.00 91.25 87 ASP A O 1
ATOM 670 N N . GLY A 1 88 ? -4.668 13.445 13.824 1.00 88.31 88 GLY A N 1
ATOM 671 C CA . GLY A 1 88 ? -6.125 13.604 13.850 1.00 88.31 88 GLY A CA 1
ATOM 672 C C . GLY A 1 88 ? -6.896 12.359 13.385 1.00 88.31 88 GLY A C 1
ATOM 673 O O . GLY A 1 88 ? -6.899 11.319 14.058 1.00 88.31 88 GLY A O 1
ATOM 674 N N . SER A 1 89 ? -7.575 12.485 12.240 1.00 89.75 89 SER A N 1
ATOM 675 C CA . SER A 1 89 ? -8.361 11.431 11.577 1.00 89.75 89 SER A CA 1
ATOM 676 C C . SER A 1 89 ? -7.544 10.560 10.617 1.00 89.75 89 SER A C 1
ATOM 678 O O . SER A 1 89 ? -8.112 9.716 9.926 1.00 89.75 89 SER A O 1
ATOM 680 N N . THR A 1 90 ? -6.225 10.756 10.560 1.00 93.19 90 THR A N 1
ATOM 681 C CA . THR A 1 90 ? -5.327 10.017 9.672 1.00 93.19 90 THR A CA 1
ATOM 682 C C . THR A 1 90 ? -4.290 9.244 10.478 1.00 93.19 90 THR A C 1
ATOM 684 O O . THR A 1 90 ? -3.613 9.794 11.343 1.00 93.19 90 THR A O 1
ATOM 687 N N . MET A 1 91 ? -4.120 7.964 10.173 1.00 94.12 91 MET A N 1
ATOM 688 C CA . MET A 1 91 ? -3.011 7.142 10.647 1.00 94.12 91 MET A CA 1
ATOM 689 C C . MET A 1 91 ? -2.095 6.802 9.478 1.00 94.12 91 MET A C 1
ATOM 691 O O . MET A 1 91 ? -2.562 6.509 8.382 1.00 94.12 91 MET A O 1
ATOM 695 N N . ARG A 1 92 ? -0.783 6.816 9.688 1.00 95.12 92 ARG A N 1
ATOM 696 C CA . ARG A 1 92 ? 0.205 6.566 8.641 1.00 95.12 92 ARG A CA 1
ATOM 697 C C . ARG A 1 92 ? 1.250 5.573 9.114 1.00 95.12 92 ARG A C 1
ATOM 699 O O . ARG A 1 92 ? 1.860 5.769 10.154 1.00 95.12 92 ARG A O 1
ATOM 706 N N . ILE A 1 93 ? 1.509 4.549 8.310 1.00 94.25 93 ILE A N 1
ATOM 707 C CA . ILE A 1 93 ? 2.663 3.662 8.465 1.00 94.25 93 ILE A CA 1
ATOM 708 C C . ILE A 1 93 ? 3.694 4.068 7.425 1.00 94.25 93 ILE A C 1
ATOM 710 O O . ILE A 1 93 ? 3.459 3.942 6.220 1.00 94.25 93 ILE A O 1
ATOM 714 N N . THR A 1 94 ? 4.831 4.571 7.894 1.00 92.25 94 THR A N 1
ATOM 715 C CA . THR A 1 94 ? 5.814 5.211 7.015 1.00 92.25 94 THR A CA 1
ATOM 716 C C . THR A 1 94 ? 6.887 4.234 6.524 1.00 92.25 94 THR A C 1
ATOM 718 O O . THR A 1 94 ? 7.584 3.606 7.322 1.00 92.25 94 THR A O 1
ATOM 721 N N . ASP A 1 95 ? 7.050 4.172 5.198 1.00 86.50 95 ASP A N 1
ATOM 722 C CA . ASP A 1 95 ? 8.195 3.602 4.465 1.00 86.50 95 ASP A CA 1
ATOM 723 C C . ASP A 1 95 ? 8.643 2.192 4.885 1.00 86.50 95 ASP A C 1
ATOM 725 O O . ASP A 1 95 ? 9.796 1.964 5.244 1.00 86.50 95 ASP A O 1
ATOM 729 N N . VAL A 1 96 ? 7.733 1.224 4.849 1.00 91.81 96 VAL A N 1
ATOM 730 C CA . VAL A 1 96 ? 8.022 -0.179 5.162 1.00 91.81 96 VAL A CA 1
ATOM 731 C C . VAL A 1 96 ? 8.870 -0.793 4.042 1.00 91.81 96 VAL A C 1
ATOM 733 O O . VAL A 1 96 ? 8.365 -0.950 2.926 1.00 91.81 96 VAL A O 1
ATOM 736 N N . PRO A 1 97 ? 10.141 -1.160 4.292 1.00 90.62 97 PRO A N 1
ATOM 737 C CA . PRO A 1 97 ? 10.986 -1.743 3.261 1.00 90.62 97 PRO A CA 1
ATOM 738 C C . PRO A 1 97 ? 10.560 -3.186 2.974 1.00 90.62 97 PRO A C 1
ATOM 740 O O . PRO A 1 97 ? 10.477 -4.007 3.885 1.00 90.62 97 PRO A O 1
ATOM 743 N N . LEU A 1 98 ? 10.336 -3.503 1.699 1.00 88.19 98 LEU A N 1
ATOM 744 C CA . LEU A 1 98 ? 10.149 -4.879 1.221 1.00 88.19 98 LEU A CA 1
ATOM 745 C C . LEU A 1 98 ? 11.489 -5.459 0.770 1.00 88.19 98 LEU A C 1
ATOM 747 O O . LEU A 1 98 ? 11.875 -6.561 1.150 1.00 88.19 98 LEU A O 1
ATOM 751 N N . LEU A 1 99 ? 12.224 -4.677 -0.024 1.00 87.56 99 LEU A N 1
ATOM 752 C CA . LEU A 1 99 ? 13.549 -5.036 -0.504 1.00 87.56 99 LEU A CA 1
ATOM 753 C C . LEU A 1 99 ? 14.398 -3.774 -0.667 1.00 87.56 99 LEU A C 1
ATOM 755 O O . LEU A 1 99 ? 14.439 -3.150 -1.733 1.00 87.56 99 LEU A O 1
ATOM 759 N N . SER A 1 100 ? 15.099 -3.408 0.407 1.00 82.94 100 SER A N 1
ATOM 760 C CA . SER A 1 100 ? 15.884 -2.170 0.490 1.00 82.94 100 SER A CA 1
ATOM 761 C C . SER A 1 100 ? 16.954 -2.066 -0.600 1.00 82.94 100 SER A C 1
ATOM 763 O O . SER A 1 100 ? 17.189 -0.982 -1.122 1.00 82.94 100 SER A O 1
ATOM 765 N N . SER A 1 101 ? 17.549 -3.192 -1.016 1.00 84.94 101 SER A N 1
ATOM 766 C CA . SER A 1 101 ? 18.573 -3.231 -2.073 1.00 84.94 101 SER A CA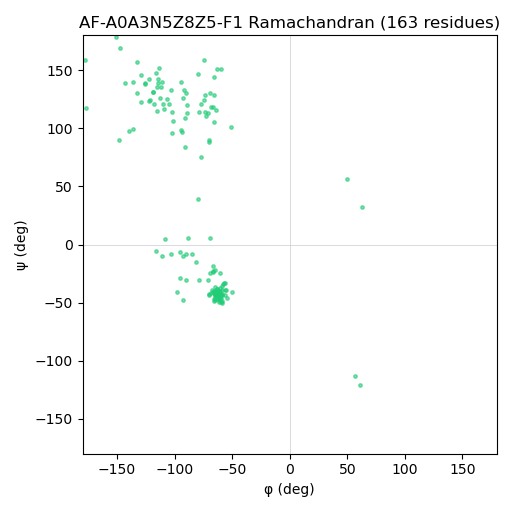 1
ATOM 767 C C . SER A 1 101 ? 18.061 -2.812 -3.454 1.00 84.94 101 SER A C 1
ATOM 769 O O . SER A 1 101 ? 18.853 -2.402 -4.298 1.00 84.94 101 SER A O 1
ATOM 771 N N . LYS A 1 102 ? 16.744 -2.887 -3.693 1.00 81.81 102 LYS A N 1
ATOM 772 C CA . LYS A 1 102 ? 16.098 -2.434 -4.935 1.00 81.81 102 LYS A CA 1
ATOM 773 C C . LYS A 1 102 ? 15.267 -1.161 -4.748 1.00 81.81 102 LYS A C 1
ATOM 775 O O . LYS A 1 102 ? 14.582 -0.747 -5.681 1.00 81.81 102 LYS A O 1
ATOM 780 N N . GLY A 1 103 ? 15.299 -0.557 -3.557 1.00 86.00 103 GLY A N 1
ATOM 781 C CA . GLY A 1 103 ? 14.461 0.593 -3.217 1.00 86.00 103 GLY A CA 1
ATOM 782 C C . GLY A 1 103 ? 12.963 0.275 -3.257 1.00 86.00 103 GLY A C 1
ATOM 783 O O . GLY A 1 103 ? 12.177 1.132 -3.658 1.00 86.00 103 GLY A O 1
ATOM 784 N N . GLN A 1 104 ? 12.581 -0.965 -2.924 1.00 92.44 104 GLN A N 1
ATOM 785 C CA . GLN A 1 104 ? 11.181 -1.370 -2.811 1.00 92.44 104 GLN A CA 1
ATOM 786 C C . GLN A 1 104 ? 10.674 -1.141 -1.397 1.00 92.44 104 GLN A C 1
ATOM 788 O O . GLN A 1 104 ? 11.175 -1.747 -0.446 1.00 92.44 104 GLN A O 1
ATOM 793 N N . SER A 1 105 ? 9.644 -0.316 -1.277 1.00 94.31 105 SER A N 1
ATOM 794 C CA . SER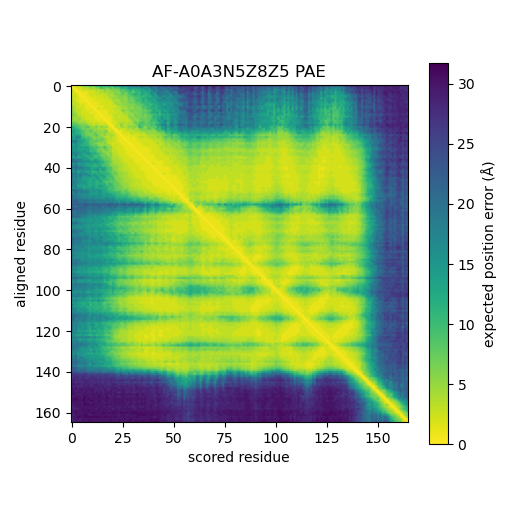 A 1 105 ? 8.945 -0.076 -0.021 1.00 94.31 105 SER A CA 1
ATOM 795 C C . SER A 1 105 ? 7.469 0.198 -0.266 1.00 94.31 105 SER A C 1
ATOM 797 O O . SER A 1 105 ? 7.041 0.392 -1.407 1.00 94.31 105 SER A O 1
ATOM 799 N N . PHE A 1 106 ? 6.680 0.214 0.802 1.00 95.56 106 PHE A N 1
ATOM 800 C CA . PHE A 1 106 ? 5.325 0.744 0.762 1.00 95.56 106 PHE A CA 1
ATOM 801 C C . PHE A 1 106 ? 5.063 1.684 1.937 1.00 95.56 106 PHE A C 1
ATOM 803 O O . PHE A 1 106 ? 5.725 1.645 2.969 1.00 95.56 106 PHE A O 1
ATOM 810 N N . THR A 1 107 ? 4.088 2.564 1.772 1.00 95.75 107 THR A N 1
ATOM 811 C CA . THR A 1 107 ? 3.544 3.426 2.825 1.00 95.75 107 THR A CA 1
ATOM 812 C C . THR A 1 107 ? 2.045 3.198 2.870 1.00 95.75 107 THR A C 1
ATOM 814 O O . THR A 1 107 ? 1.427 3.103 1.813 1.00 95.75 107 THR A O 1
ATOM 817 N N . ALA A 1 108 ? 1.475 3.112 4.066 1.00 95.94 108 ALA A N 1
ATOM 818 C CA . ALA A 1 108 ? 0.036 2.971 4.256 1.00 95.94 108 ALA A CA 1
ATOM 819 C C . ALA A 1 108 ? -0.521 4.211 4.949 1.00 95.94 108 ALA A C 1
ATOM 821 O O . ALA A 1 108 ? 0.097 4.724 5.883 1.00 95.94 108 ALA A O 1
ATOM 822 N N . VAL A 1 109 ? -1.680 4.683 4.509 1.00 96.44 109 VAL A N 1
ATOM 823 C CA . VAL A 1 109 ? -2.414 5.786 5.126 1.00 96.44 109 VAL A CA 1
ATOM 824 C C . VAL A 1 109 ? -3.849 5.326 5.336 1.00 96.44 109 VAL A C 1
ATOM 826 O O . VAL A 1 109 ? -4.493 4.900 4.388 1.00 96.44 109 VAL A O 1
ATOM 829 N N . LEU A 1 110 ? -4.325 5.370 6.576 1.00 94.62 110 LEU A N 1
ATOM 830 C CA . LEU A 1 110 ? -5.715 5.121 6.929 1.00 94.62 110 LEU A CA 1
ATOM 831 C C . LEU A 1 110 ? -6.363 6.448 7.290 1.00 94.62 110 LEU A C 1
ATOM 833 O O . LEU A 1 110 ? -5.890 7.118 8.206 1.00 94.62 110 LEU A O 1
ATOM 837 N N . THR A 1 111 ? -7.461 6.786 6.636 1.00 95.00 111 THR A N 1
ATOM 838 C CA . THR A 1 111 ? -8.200 8.025 6.869 1.00 95.00 111 THR A CA 1
ATOM 839 C C . THR A 1 111 ? -9.627 7.685 7.272 1.00 95.00 111 THR A C 1
ATOM 841 O O . THR A 1 111 ? -10.332 6.986 6.545 1.00 95.00 111 THR A O 1
ATOM 844 N N . SER A 1 112 ? -10.076 8.177 8.426 1.00 92.12 112 SER A N 1
ATOM 845 C CA . SER A 1 112 ? -11.496 8.114 8.787 1.00 92.12 112 SER A CA 1
ATOM 846 C C . SER A 1 112 ? -12.249 9.124 7.926 1.00 92.12 112 SER A C 1
ATOM 848 O O . SER A 1 112 ? -12.062 10.330 8.088 1.00 92.12 112 SER A O 1
ATOM 850 N N . THR A 1 113 ? -13.067 8.639 6.996 1.00 90.25 113 THR A N 1
ATOM 851 C CA . THR A 1 113 ? -13.890 9.491 6.118 1.00 90.25 113 THR A CA 1
ATOM 852 C C . THR A 1 113 ? -15.255 9.770 6.738 1.00 90.25 113 THR A C 1
ATOM 854 O O . THR A 1 113 ? -15.820 10.842 6.543 1.00 90.25 113 THR A O 1
ATOM 857 N N . ASP A 1 114 ? -15.750 8.823 7.532 1.00 86.94 114 ASP A N 1
ATOM 858 C CA . ASP A 1 114 ? -16.973 8.921 8.322 1.00 86.94 114 ASP A CA 1
ATOM 859 C C . ASP A 1 114 ? -16.829 8.044 9.580 1.00 86.94 114 ASP A C 1
ATOM 861 O O . ASP A 1 114 ? -15.826 7.351 9.765 1.00 86.94 114 ASP A O 1
ATOM 865 N N . VAL A 1 115 ? -17.845 8.040 10.435 1.00 84.00 115 VAL A N 1
ATOM 866 C CA . VAL A 1 115 ? -17.938 7.266 11.676 1.00 84.00 115 VAL A CA 1
ATOM 867 C C . VAL A 1 115 ? -17.750 5.757 11.456 1.00 84.00 115 VAL A C 1
ATOM 869 O O . VAL A 1 115 ? -17.206 5.065 12.317 1.00 84.00 115 VAL A O 1
ATOM 872 N N . ASN A 1 116 ? -18.187 5.235 10.305 1.00 86.31 116 ASN A N 1
ATOM 873 C CA . ASN A 1 116 ? -18.072 3.812 9.965 1.00 86.31 116 ASN A CA 1
ATOM 874 C C . ASN A 1 116 ? -17.178 3.537 8.753 1.00 86.31 116 ASN A C 1
ATOM 876 O O . ASN A 1 116 ? -16.955 2.372 8.437 1.00 86.31 116 ASN A O 1
ATOM 880 N N . ASN A 1 117 ? -16.684 4.564 8.061 1.00 90.62 117 ASN A N 1
ATOM 881 C CA . ASN A 1 117 ? -15.950 4.390 6.812 1.00 90.62 117 ASN A CA 1
ATOM 882 C C . ASN A 1 117 ? -14.489 4.792 6.992 1.00 90.62 117 ASN A C 1
ATOM 884 O O . ASN A 1 117 ? -14.173 5.905 7.418 1.00 90.62 117 ASN A O 1
ATOM 888 N N . ILE A 1 118 ? -13.596 3.875 6.636 1.00 92.75 118 ILE A N 1
ATOM 889 C CA . ILE A 1 118 ? -12.151 4.075 6.686 1.00 92.75 118 ILE A CA 1
ATOM 890 C C . ILE A 1 118 ? -11.602 3.854 5.286 1.00 92.75 118 ILE A C 1
ATOM 892 O O . ILE A 1 118 ? -11.786 2.793 4.696 1.00 92.75 118 ILE A O 1
ATOM 896 N N . GLU A 1 119 ? -10.910 4.850 4.762 1.00 95.56 119 GLU A N 1
ATOM 897 C CA . GLU A 1 119 ? -10.175 4.745 3.510 1.00 95.56 119 GLU A CA 1
ATOM 898 C C . GLU A 1 119 ? -8.736 4.324 3.801 1.00 95.56 119 GLU A C 1
ATOM 900 O O . GLU A 1 119 ? -8.099 4.853 4.709 1.00 95.56 119 GLU A O 1
ATOM 905 N N . LEU A 1 120 ? -8.235 3.341 3.060 1.00 95.50 120 LEU A N 1
ATOM 906 C CA . LEU A 1 120 ? -6.864 2.858 3.123 1.00 95.50 120 LEU A CA 1
ATOM 907 C C . LEU A 1 120 ? -6.176 3.141 1.791 1.00 95.50 120 LEU A C 1
ATOM 909 O O . LEU A 1 120 ? -6.496 2.503 0.789 1.00 95.50 120 LEU A O 1
ATOM 913 N N . ASP A 1 121 ? -5.164 3.998 1.819 1.00 97.06 121 ASP A N 1
ATOM 914 C CA . ASP A 1 121 ? -4.277 4.266 0.695 1.00 97.06 121 ASP A CA 1
ATOM 915 C C . ASP A 1 121 ? -2.921 3.607 0.911 1.00 97.06 121 ASP A C 1
ATOM 917 O O . ASP A 1 121 ? -2.190 3.918 1.856 1.00 97.06 121 ASP A O 1
ATOM 921 N N . ILE A 1 122 ? -2.539 2.724 -0.007 1.00 96.62 122 ILE A N 1
ATOM 922 C CA . ILE A 1 122 ? -1.223 2.095 -0.022 1.00 96.62 122 ILE A CA 1
ATOM 923 C C . ILE A 1 122 ? -0.421 2.634 -1.187 1.00 96.62 122 ILE A C 1
ATOM 925 O O . ILE A 1 122 ? -0.749 2.392 -2.344 1.00 96.62 122 ILE A O 1
ATOM 929 N N . THR A 1 123 ? 0.681 3.313 -0.892 1.00 96.50 123 THR A N 1
ATOM 930 C CA . THR A 1 123 ? 1.633 3.763 -1.907 1.00 96.50 123 THR A CA 1
ATOM 931 C C . THR A 1 123 ? 2.838 2.835 -1.937 1.00 96.50 123 THR A C 1
ATOM 933 O O . THR A 1 123 ? 3.684 2.891 -1.046 1.00 96.50 123 THR A O 1
ATOM 936 N N . GLY A 1 124 ? 2.933 2.002 -2.971 1.00 95.50 124 GLY A N 1
ATOM 937 C CA . GLY A 1 124 ? 4.124 1.214 -3.278 1.00 95.50 124 GLY A CA 1
ATOM 938 C C . GLY A 1 124 ? 5.176 2.057 -3.991 1.00 95.50 124 GLY A C 1
ATOM 939 O O . GL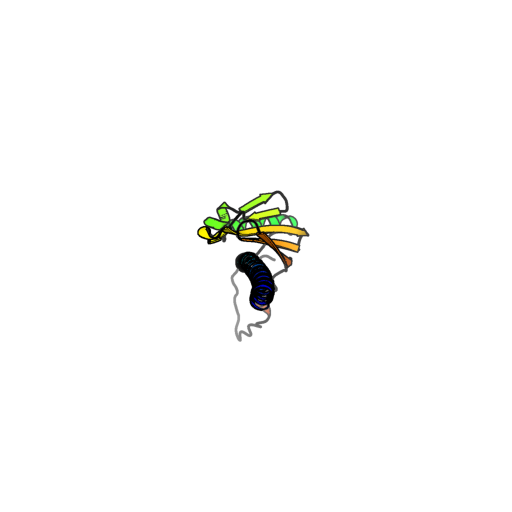Y A 1 124 ? 4.847 2.964 -4.761 1.00 95.50 124 GLY A O 1
ATOM 940 N N . ARG A 1 125 ? 6.453 1.763 -3.742 1.00 94.31 125 ARG A N 1
ATOM 941 C CA . ARG A 1 125 ? 7.606 2.447 -4.335 1.00 94.31 125 ARG A CA 1
ATOM 942 C C . ARG A 1 125 ? 8.596 1.456 -4.942 1.00 94.31 125 ARG A C 1
ATOM 944 O O . ARG A 1 125 ? 8.768 0.344 -4.443 1.00 94.31 125 ARG A O 1
ATOM 951 N N . TYR A 1 126 ? 9.229 1.880 -6.036 1.00 92.38 126 TYR A N 1
ATOM 952 C CA . TYR A 1 126 ? 10.409 1.250 -6.637 1.00 92.38 126 TYR A CA 1
ATOM 953 C C . TYR A 1 126 ? 11.377 2.351 -7.097 1.00 92.38 126 TYR A C 1
ATOM 955 O O . TYR A 1 126 ? 11.203 2.959 -8.163 1.00 92.38 126 TYR A O 1
ATOM 963 N N . GLY A 1 127 ? 12.383 2.652 -6.272 1.00 87.12 127 GLY A N 1
ATOM 964 C CA . GLY A 1 127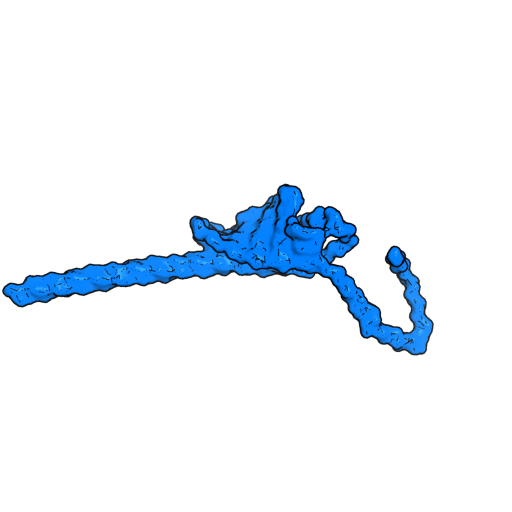 ? 13.252 3.813 -6.482 1.00 87.12 127 GLY A CA 1
ATOM 965 C C . GLY A 1 127 ? 12.445 5.116 -6.444 1.00 87.12 127 GLY A C 1
ATOM 966 O O . GLY A 1 127 ? 11.784 5.404 -5.452 1.00 87.12 127 GLY A O 1
ATOM 967 N N . SER A 1 128 ? 12.466 5.896 -7.530 1.00 84.88 128 SER A N 1
ATOM 968 C CA . SER A 1 128 ? 11.714 7.159 -7.644 1.00 84.88 128 SER A CA 1
ATOM 969 C C . SER A 1 128 ? 10.258 7.012 -8.105 1.00 84.88 128 SER A C 1
ATOM 971 O O . SER A 1 128 ? 9.523 7.997 -8.103 1.00 84.88 128 SER A O 1
ATOM 973 N N . LEU A 1 129 ? 9.830 5.816 -8.527 1.00 91.25 129 LEU A N 1
ATOM 974 C CA . LEU A 1 129 ? 8.471 5.592 -9.020 1.00 91.25 129 LEU A CA 1
ATOM 975 C C . LEU A 1 129 ? 7.548 5.189 -7.867 1.00 91.25 129 LEU A C 1
ATOM 977 O O . LEU A 1 129 ? 7.874 4.270 -7.114 1.00 91.25 129 LEU A O 1
ATOM 981 N N . GLY A 1 130 ? 6.393 5.850 -7.767 1.00 92.50 130 GLY A N 1
ATOM 982 C CA . GLY A 1 130 ? 5.340 5.546 -6.799 1.00 92.50 130 GLY A CA 1
ATOM 983 C C . GLY A 1 130 ? 4.006 5.242 -7.482 1.00 92.50 130 GLY A C 1
ATOM 984 O O . GLY A 1 130 ? 3.664 5.867 -8.487 1.00 92.50 130 GLY A O 1
ATOM 985 N N . ARG A 1 131 ? 3.254 4.279 -6.943 1.00 93.62 131 ARG A N 1
ATOM 986 C CA . ARG A 1 131 ? 1.872 3.972 -7.343 1.00 93.62 131 ARG A CA 1
ATOM 987 C C . ARG A 1 131 ? 1.033 3.758 -6.097 1.00 93.62 131 ARG A C 1
ATOM 989 O O . ARG A 1 131 ? 1.501 3.118 -5.159 1.00 93.62 131 ARG A O 1
ATOM 996 N N . THR A 1 132 ? -0.193 4.261 -6.126 1.00 95.75 132 THR A N 1
ATOM 997 C CA . THR A 1 132 ? -1.129 4.166 -5.006 1.00 95.75 132 THR A CA 1
ATOM 998 C C . THR A 1 132 ? -2.292 3.253 -5.372 1.00 95.75 132 THR A C 1
ATOM 1000 O O . THR A 1 132 ? -2.813 3.331 -6.485 1.00 95.75 132 THR A O 1
ATOM 1003 N N . VAL A 1 133 ? -2.660 2.375 -4.445 1.00 95.00 133 VAL A N 1
ATOM 1004 C CA . VAL A 1 133 ? -3.866 1.548 -4.489 1.00 95.00 133 VAL A CA 1
ATOM 1005 C C . VAL A 1 133 ? -4.709 1.914 -3.276 1.00 95.00 133 VAL A C 1
ATOM 1007 O O . VAL A 1 133 ? -4.188 1.942 -2.162 1.00 95.00 133 VAL A O 1
ATOM 1010 N N . SER A 1 134 ? -5.992 2.172 -3.504 1.00 94.81 134 SER A N 1
ATOM 1011 C CA . SER A 1 134 ? -6.932 2.628 -2.479 1.00 94.81 134 SER A CA 1
ATOM 1012 C C . SER A 1 134 ? -8.009 1.573 -2.233 1.00 94.81 134 SER A C 1
ATOM 1014 O O . SER A 1 134 ? -8.453 0.901 -3.167 1.00 94.81 134 SER A O 1
ATOM 1016 N N . SER A 1 135 ? -8.428 1.412 -0.980 1.00 92.69 135 SER A N 1
ATOM 1017 C CA . SER A 1 135 ? -9.488 0.489 -0.570 1.00 92.69 135 SER A CA 1
ATOM 1018 C C . SER A 1 135 ? -10.325 1.089 0.554 1.00 92.69 135 SER A C 1
ATOM 1020 O O . SER A 1 135 ? -9.781 1.645 1.501 1.00 92.69 135 SER A O 1
ATOM 1022 N N . GLY A 1 136 ? -11.644 0.913 0.497 1.00 92.56 136 GLY A N 1
ATOM 1023 C CA . GLY A 1 136 ? -12.554 1.297 1.578 1.00 92.56 136 GLY A CA 1
ATOM 1024 C C . GLY A 1 136 ? -12.846 0.134 2.526 1.00 92.56 136 GLY A C 1
ATOM 1025 O O . GLY A 1 136 ? -13.046 -0.998 2.083 1.00 92.56 136 GLY A O 1
ATOM 1026 N N . PHE A 1 137 ? -12.902 0.416 3.823 1.00 90.00 137 PHE A N 1
ATOM 1027 C CA . PHE A 1 137 ? -13.403 -0.478 4.861 1.00 90.00 137 PHE A CA 1
ATOM 1028 C C . PHE A 1 137 ? -14.654 0.123 5.488 1.00 90.00 137 PHE A C 1
ATOM 1030 O O . PHE A 1 137 ? -14.681 1.306 5.826 1.00 90.00 137 PHE A O 1
ATOM 1037 N N . VAL A 1 138 ? -15.664 -0.723 5.682 1.00 90.06 138 VAL A N 1
ATOM 1038 C CA . VAL A 1 138 ? -16.888 -0.372 6.400 1.00 90.06 138 VAL A CA 1
ATOM 1039 C C . VAL A 1 138 ? -16.893 -1.128 7.720 1.00 90.06 138 VAL A C 1
ATOM 1041 O O . VAL A 1 138 ? -16.843 -2.359 7.743 1.00 90.06 138 VAL A O 1
ATOM 1044 N N . LEU A 1 139 ? -16.948 -0.390 8.822 1.00 84.56 139 LEU A N 1
ATOM 1045 C CA . LEU A 1 139 ? -17.142 -0.939 10.153 1.00 84.56 139 LEU A CA 1
ATOM 1046 C C . LEU A 1 139 ? -18.598 -1.380 10.281 1.00 84.56 139 LEU A C 1
ATOM 1048 O O . LEU A 1 139 ? -19.517 -0.563 10.246 1.00 84.56 139 LEU A O 1
ATOM 1052 N N . MET A 1 140 ? -18.803 -2.684 10.424 1.00 81.94 140 MET A N 1
ATOM 1053 C CA . MET A 1 140 ? -20.122 -3.277 10.608 1.00 81.94 140 MET A CA 1
ATOM 1054 C C . MET A 1 140 ? -20.201 -3.944 11.975 1.00 81.94 140 MET A C 1
ATOM 1056 O O . MET A 1 140 ? -19.210 -4.476 12.479 1.00 81.94 140 MET A O 1
ATOM 1060 N N . GLN A 1 141 ? -21.392 -3.930 12.571 1.00 74.44 141 GLN A N 1
ATOM 1061 C CA . GLN A 1 141 ? -21.655 -4.716 13.767 1.00 74.44 141 GLN A CA 1
ATOM 1062 C C . GLN A 1 141 ? -21.566 -6.197 13.401 1.00 74.44 141 GLN A C 1
ATOM 1064 O O . GLN A 1 141 ? -22.175 -6.650 12.428 1.00 74.44 141 GLN A O 1
ATOM 1069 N N . ARG A 1 142 ? -20.782 -6.954 14.167 1.00 66.19 142 ARG A N 1
ATOM 1070 C CA . ARG A 1 142 ? -20.716 -8.402 14.008 1.00 66.19 142 ARG A CA 1
ATOM 1071 C C . ARG A 1 142 ? -22.076 -8.974 14.399 1.00 66.19 142 ARG A C 1
ATOM 1073 O O . ARG A 1 142 ? -22.505 -8.800 15.532 1.00 66.19 142 ARG A O 1
ATOM 1080 N N . ALA A 1 143 ? -22.757 -9.622 13.459 1.00 58.94 143 ALA A N 1
ATOM 1081 C CA . ALA A 1 143 ? -23.941 -10.401 13.788 1.00 58.94 143 ALA A CA 1
ATOM 1082 C C . ALA A 1 143 ? -23.492 -11.616 14.612 1.00 58.94 143 ALA A C 1
ATOM 1084 O O . ALA A 1 143 ? -22.702 -12.433 14.128 1.00 58.94 143 ALA A O 1
ATOM 1085 N N . ASP A 1 144 ? -23.959 -11.717 15.855 1.00 56.66 144 ASP A N 1
ATOM 1086 C CA . ASP A 1 144 ? -23.728 -12.880 16.706 1.00 56.66 144 ASP A CA 1
ATOM 1087 C C . ASP A 1 144 ? -24.538 -14.064 16.169 1.00 56.66 144 ASP A C 1
ATOM 1089 O O . ASP A 1 144 ? -25.668 -14.331 16.567 1.00 56.66 144 ASP A O 1
ATOM 1093 N N . ASN A 1 145 ? -23.938 -14.816 15.251 1.00 51.62 145 ASN A N 1
ATOM 1094 C CA . ASN A 1 145 ? -24.490 -16.056 14.702 1.00 51.62 145 ASN A CA 1
ATOM 1095 C C . ASN A 1 145 ? -24.529 -17.214 15.719 1.00 51.62 145 ASN A C 1
ATOM 1097 O O . ASN A 1 145 ? -24.893 -18.336 15.372 1.00 51.62 145 ASN A O 1
ATOM 1101 N N . VAL A 1 146 ? -24.184 -16.961 16.984 1.00 54.03 146 VAL A N 1
ATOM 1102 C CA . VAL A 1 146 ? -24.270 -17.942 18.075 1.00 54.03 146 VAL A CA 1
ATOM 1103 C C . VAL A 1 146 ? -25.729 -18.302 18.388 1.00 54.03 146 VAL A C 1
ATOM 1105 O O . VAL A 1 146 ? -25.994 -19.399 18.871 1.00 54.03 146 VAL A O 1
ATOM 1108 N N . PHE A 1 147 ? -26.680 -17.425 18.050 1.00 53.59 147 PHE A N 1
ATOM 1109 C CA . PHE A 1 147 ? -28.113 -17.671 18.241 1.00 53.59 147 PHE A CA 1
ATOM 1110 C C . PHE A 1 147 ? -28.811 -18.353 17.049 1.00 53.59 147 PHE A C 1
ATOM 1112 O O . PHE A 1 147 ? -29.949 -18.789 17.204 1.00 53.59 147 PHE A O 1
ATOM 1119 N N . ASP A 1 148 ? -28.142 -18.520 15.900 1.00 52.16 148 ASP A N 1
ATOM 1120 C CA . ASP A 1 148 ? -28.690 -19.269 14.748 1.00 52.16 148 ASP A CA 1
ATOM 1121 C C . ASP A 1 148 ? -28.522 -20.789 14.892 1.00 52.16 148 ASP A C 1
ATOM 1123 O O . ASP A 1 148 ? -29.186 -21.578 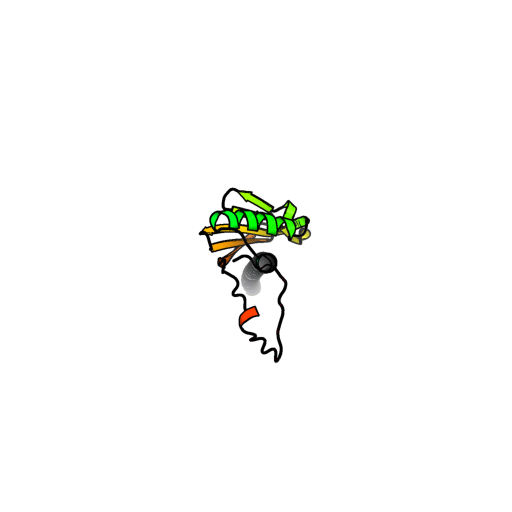14.215 1.00 52.16 148 ASP A O 1
ATOM 1127 N N . PHE A 1 149 ? -27.673 -21.231 15.819 1.00 56.34 149 PHE A N 1
ATOM 1128 C CA . PHE A 1 149 ? -27.618 -22.624 16.235 1.00 56.34 149 PHE A CA 1
ATOM 1129 C C . PHE A 1 149 ? -28.567 -22.796 17.413 1.00 56.34 149 PHE A C 1
ATOM 1131 O O . PHE A 1 149 ? -28.156 -22.734 18.568 1.00 56.34 149 PHE A O 1
ATOM 1138 N N . GLY A 1 150 ? -29.855 -22.997 17.124 1.00 46.72 150 GLY A N 1
ATOM 1139 C CA . GLY A 1 150 ? -30.832 -23.392 18.133 1.00 46.72 150 GLY A CA 1
ATOM 1140 C C . GLY A 1 150 ? -30.323 -24.610 18.907 1.00 46.72 150 GLY A C 1
ATOM 1141 O O . GLY A 1 150 ? -30.388 -25.741 18.425 1.00 46.72 150 GLY A O 1
ATOM 1142 N N . VAL A 1 151 ? -29.793 -24.382 20.110 1.00 56.47 151 VAL A N 1
ATOM 1143 C CA . VAL A 1 151 ? -29.413 -25.440 21.042 1.00 56.47 151 VAL A CA 1
ATOM 1144 C C . VAL A 1 151 ? -30.712 -26.065 21.543 1.00 56.47 151 VAL A C 1
ATOM 1146 O O . VAL A 1 151 ? -31.310 -25.629 22.522 1.00 56.47 151 VAL A O 1
ATOM 1149 N N . ALA A 1 152 ? -31.184 -27.090 20.837 1.00 58.53 152 ALA A N 1
ATOM 1150 C CA . ALA A 1 152 ? -32.279 -27.935 21.288 1.00 58.53 152 ALA A CA 1
ATOM 1151 C C . ALA A 1 152 ? -31.751 -28.914 22.350 1.00 58.53 152 ALA A C 1
ATOM 1153 O O . ALA A 1 152 ? -31.528 -30.095 22.085 1.00 58.53 152 ALA A O 1
ATOM 1154 N N . THR A 1 153 ? -31.512 -28.433 23.570 1.00 54.31 153 THR A N 1
ATOM 1155 C CA . THR A 1 153 ? -31.229 -29.317 24.707 1.00 54.31 153 THR A CA 1
ATOM 1156 C C . THR A 1 153 ? -32.523 -29.939 25.209 1.00 54.31 153 THR A C 1
ATOM 1158 O O . THR A 1 153 ? -33.444 -29.252 25.644 1.00 54.31 153 THR A O 1
ATOM 1161 N N . LYS A 1 154 ? -32.584 -31.271 25.201 1.00 47.78 154 LYS A N 1
ATOM 1162 C CA . LYS A 1 154 ? -33.699 -32.070 25.733 1.00 47.78 154 LYS A CA 1
ATOM 1163 C C . LYS A 1 154 ? -33.636 -32.199 27.271 1.00 47.78 154 LYS A C 1
ATOM 1165 O O . LYS A 1 154 ? -33.871 -33.275 27.812 1.00 47.78 154 LYS A O 1
ATOM 1170 N N . GLY A 1 155 ? -33.258 -31.121 27.964 1.00 55.50 155 GLY A N 1
ATOM 1171 C CA . GLY A 1 155 ? -33.059 -31.048 29.416 1.00 55.50 155 GLY A CA 1
ATOM 1172 C C . GLY A 1 155 ? -32.684 -29.627 29.874 1.00 55.50 155 GLY A C 1
ATOM 1173 O O . GLY A 1 155 ? -32.242 -28.834 29.040 1.00 55.50 155 GLY A O 1
ATOM 1174 N N . PRO A 1 156 ? -32.890 -29.278 31.160 1.00 48.69 156 PRO A N 1
ATOM 1175 C CA . PRO A 1 156 ? -32.710 -27.915 31.661 1.00 48.69 156 PRO A CA 1
ATOM 1176 C C . PRO A 1 156 ? -31.248 -27.463 31.543 1.00 48.69 156 PRO A C 1
ATOM 1178 O O . PRO A 1 156 ? -30.359 -28.022 32.183 1.00 48.69 156 PRO A O 1
ATOM 1181 N N . LEU A 1 157 ? -31.012 -26.442 30.716 1.00 47.66 157 LEU A N 1
ATOM 1182 C CA . LEU A 1 157 ? -29.719 -25.783 30.562 1.00 47.66 157 LEU A CA 1
ATOM 1183 C C . LEU A 1 157 ? -29.631 -24.638 31.580 1.00 47.66 157 LEU A C 1
ATOM 1185 O O . LEU A 1 157 ? -30.377 -23.665 31.494 1.00 47.66 157 LEU A O 1
ATOM 1189 N N . SER A 1 158 ? -28.736 -24.761 32.558 1.00 52.31 158 SER A N 1
ATOM 1190 C CA . SER A 1 158 ? -28.389 -23.670 33.470 1.00 52.31 158 SER A CA 1
ATOM 1191 C C . SER A 1 158 ? -27.205 -22.911 32.878 1.00 52.31 158 SER A C 1
ATOM 1193 O O . SER A 1 158 ? -26.095 -23.436 32.808 1.00 52.31 158 SER A O 1
ATOM 1195 N N . LEU A 1 159 ? -27.461 -21.694 32.399 1.00 57.81 159 LEU A N 1
ATOM 1196 C CA . LEU A 1 159 ? -26.429 -20.750 31.983 1.00 57.81 159 LEU A CA 1
ATOM 1197 C C . LEU A 1 159 ? -26.123 -19.836 33.170 1.00 57.81 159 LEU A C 1
ATOM 1199 O O . LEU A 1 159 ? -26.854 -18.887 33.441 1.00 57.81 159 LEU A O 1
ATOM 1203 N N . THR A 1 160 ? -25.052 -20.139 33.898 1.00 52.75 160 THR A N 1
ATOM 1204 C CA . THR A 1 160 ? -24.489 -19.236 34.906 1.00 52.75 160 THR A CA 1
ATOM 1205 C C . THR A 1 160 ? -23.387 -18.423 34.233 1.00 52.75 160 THR A C 1
ATOM 1207 O O . THR A 1 160 ? -22.268 -18.900 34.064 1.00 52.75 160 THR A O 1
ATOM 1210 N N . GLY A 1 161 ? -23.712 -17.208 33.799 1.00 46.88 161 GLY A N 1
ATOM 1211 C CA . GLY A 1 161 ? -22.759 -16.283 33.188 1.00 46.88 161 GLY A CA 1
ATOM 1212 C C . GLY A 1 161 ? -23.434 -14.953 32.880 1.00 46.88 161 GLY A C 1
ATOM 1213 O O . GLY A 1 161 ? -24.400 -14.918 32.126 1.00 46.88 161 GLY A O 1
ATOM 1214 N N . ASN A 1 162 ? -22.959 -13.885 33.518 1.00 47.41 162 ASN A N 1
ATOM 1215 C CA . ASN A 1 162 ? -23.518 -12.539 33.436 1.00 47.41 162 ASN A CA 1
ATOM 1216 C C . ASN A 1 162 ? -23.350 -11.982 32.011 1.00 47.41 162 ASN A C 1
ATOM 1218 O O . ASN A 1 162 ? -22.241 -11.631 31.614 1.00 47.41 162 ASN A O 1
ATOM 1222 N N . VAL A 1 163 ? -24.437 -11.930 31.245 1.00 48.06 163 VAL A N 1
ATOM 1223 C CA . VAL A 1 163 ? -24.545 -11.109 30.034 1.00 48.06 163 VAL A CA 1
ATOM 1224 C C . VAL A 1 163 ? -25.370 -9.888 30.414 1.00 48.06 163 VAL A C 1
ATOM 1226 O O . VAL A 1 163 ? -26.594 -9.965 30.483 1.00 48.06 163 VAL A O 1
ATOM 1229 N N . ASP A 1 164 ? -24.679 -8.795 30.744 1.00 46.03 164 ASP A N 1
ATOM 1230 C CA . ASP A 1 164 ? -25.309 -7.480 30.853 1.00 46.03 164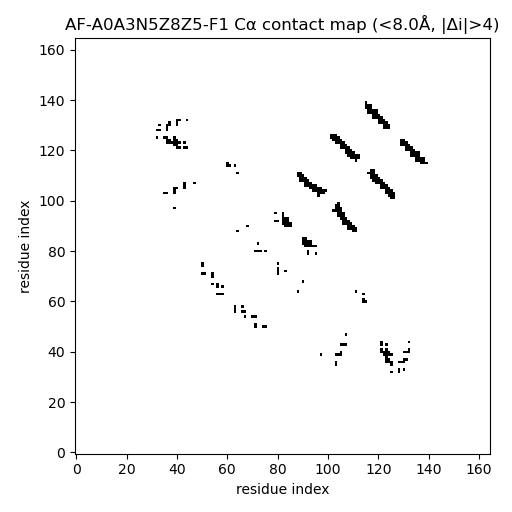 ASP A CA 1
ATOM 1231 C C . ASP A 1 164 ? -25.715 -7.013 29.446 1.00 46.03 164 ASP A C 1
ATOM 1233 O O . ASP A 1 164 ? -24.931 -7.117 28.498 1.00 46.03 164 ASP A O 1
ATOM 1237 N N . LEU A 1 165 ? -26.977 -6.584 29.345 1.00 39.69 165 LEU A N 1
ATOM 1238 C CA . LEU A 1 165 ? -27.661 -6.066 28.154 1.00 39.69 165 LEU A CA 1
ATOM 1239 C C . LEU A 1 165 ? -27.145 -4.686 27.731 1.00 39.69 165 LEU A C 1
ATOM 1241 O O . LEU A 1 165 ? -26.875 -3.857 28.630 1.00 39.69 165 LEU A O 1
#

Sequence (165 aa):
MVSLVFIAVFAGVATALITVSGANVQLAENLRRADMTRGSAESGLEVMRYWMSKVVLSAVPEQRFNELETILRSQLPANLADRLTRDGSTMRITDVPLLSSKGQSFTAVLTSTDVNNIELDITGRYGSLGRTVSSGFVLMQRADNVFDFGVATKGPLSLTGNVDL

Radius of gyration: 27.83 Å; Cα contacts (8 Å, |Δi|>4): 197; chains: 1; bounding box: 64×46×92 Å

Solvent-accessible surface area (backbone atoms only — not comparable to full-atom values): 9466 Å² total; per-residue (Å²): 112,70,66,60,55,50,50,54,51,53,52,52,51,51,53,51,52,52,50,53,50,52,53,50,52,52,51,52,51,52,49,53,48,51,51,49,7,44,51,30,13,51,53,44,43,53,53,50,51,55,56,58,70,69,64,79,84,88,61,59,62,92,46,36,69,60,50,50,50,56,51,48,50,72,69,41,58,66,88,52,31,78,35,51,46,76,58,94,62,32,38,33,35,62,68,47,67,77,40,69,96,66,40,26,21,22,30,41,36,39,33,58,79,49,80,46,34,36,39,36,40,16,38,2,20,35,62,93,46,72,37,74,48,77,48,81,45,76,69,69,84,80,78,74,65,74,71,76,59,74,80,82,65,98,58,92,81,83,82,89,72,93,79,86,132

Mean predicted aligned error: 11.48 Å

pLDDT: mean 83.71, std 13.95, range [39.69, 97.06]

Secondary structure (DSSP, 8-state):
-HHHHHHHHHHHHHHHHHHHHHHHHHHHHHHHHHHHHHHHHHHHHHHHHHHHHT----S-TTTHHHHHHHHHHHHS-HHHHTTEEEETTEEEEEEEEEEGGGTEEEEEEEEE-SSSEEEEEEEEEETTEEEEEEEEEE--PPP-GGGSS----SS-----S----